Protein AF-A0A438JS58-F1 (afdb_monomer)

Sequence (142 aa):
MAAAAVVMMIATSLLLIGIGSVNVGEAWEEANVIHVGGKVLCQDCTKGWNEWVNGSNPIKGSRLIVDKYVNGKEVKATGCWVRLVSSSDPTCNIPTDFAGGRSGVKLQRPTWIYRDQTKYTVDPFYYTTPLCDEPDEEESNY

Organism: Vitis vinifera (NCBI:txid29760)

Mean predicted aligned error: 14.05 Å

Foldseek 3Di:
DDDDDPDDDDDDDDDDDDDDDPPPPPPDQEAQKEWEDEFEWEQEPVDDPVCRVPPTHTQPPPTDMDTQDDPNDGDDLQQDWDEDDFGPDPQFTAWDCVQHRHVTDGQHAFPDDDNNYTYRYGYYTYTYGPVPDDPPPPPPDD

Radius of gyration: 26.55 Å; Cα contacts (8 Å, |Δi|>4): 215; chains: 1; bounding box: 91×40×70 Å

Solvent-accessible surface area (backbone atoms only — not comparable to full-atom values): 9056 Å² total; per-residue (Å²): 134,87,83,92,90,79,89,90,75,90,87,79,85,85,81,85,88,77,96,66,87,76,79,79,68,76,84,67,71,72,39,55,33,36,38,51,45,53,50,39,28,34,44,60,67,92,51,56,70,72,44,61,77,73,54,58,45,72,52,77,84,64,74,52,74,43,65,27,56,56,96,88,39,78,56,71,59,65,70,39,72,50,56,65,87,80,54,89,42,92,68,33,53,46,74,32,58,51,78,27,14,54,84,32,38,66,39,75,69,70,74,43,78,56,70,49,34,36,29,32,71,52,72,56,26,39,23,22,23,74,86,62,57,77,75,82,75,78,81,78,87,125

Nearest PDB structures (foldseek):
  5xw6-assembly1_B  TM=3.117E-01  e=2.446E+00  Gallus gallus

Structure (mmCIF, N/CA/C/O backbone):
data_AF-A0A438JS58-F1
#
_entry.id   AF-A0A438JS58-F1
#
loop_
_atom_site.group_PDB
_atom_site.id
_atom_site.type_symbol
_atom_site.label_atom_id
_atom_site.label_alt_id
_atom_site.label_comp_id
_atom_site.label_asym_id
_atom_site.label_entity_id
_atom_site.label_seq_id
_atom_site.pdbx_PDB_ins_code
_atom_site.Cartn_x
_atom_site.Cartn_y
_atom_site.Cartn_z
_atom_site.occupancy
_atom_site.B_iso_or_equiv
_atom_site.auth_seq_id
_atom_site.auth_comp_id
_atom_site.auth_asym_id
_atom_site.auth_atom_id
_atom_site.pdbx_PDB_model_num
ATOM 1 N N . MET A 1 1 ? -49.649 9.893 50.924 1.00 34.22 1 MET A N 1
ATOM 2 C CA . MET A 1 1 ? -48.817 8.999 50.086 1.00 34.22 1 MET A CA 1
ATOM 3 C C . MET A 1 1 ? -49.292 9.203 48.652 1.00 34.22 1 MET A C 1
ATOM 5 O O . MET A 1 1 ? -50.460 8.951 48.414 1.00 34.22 1 MET A O 1
ATOM 9 N N . ALA A 1 2 ? -48.589 10.042 47.879 1.00 27.34 2 ALA A N 1
ATOM 10 C CA . ALA A 1 2 ? -47.641 9.666 46.802 1.00 27.34 2 ALA A CA 1
ATOM 11 C C . ALA A 1 2 ? -48.392 9.454 45.462 1.00 27.34 2 ALA A C 1
ATOM 13 O O . ALA A 1 2 ? -49.493 8.930 45.493 1.00 27.34 2 ALA A O 1
ATOM 14 N N . ALA A 1 3 ? -47.945 9.855 44.268 1.00 31.70 3 ALA A N 1
ATOM 15 C CA . ALA A 1 3 ? -46.639 10.241 43.713 1.00 31.70 3 ALA A CA 1
ATOM 16 C C . ALA A 1 3 ? -46.911 11.123 42.456 1.00 31.70 3 ALA A C 1
ATOM 18 O O . ALA A 1 3 ? -47.900 10.891 41.770 1.00 31.70 3 ALA A O 1
ATOM 19 N N . ALA A 1 4 ? -46.250 12.259 42.199 1.00 35.31 4 ALA A N 1
ATOM 20 C CA . ALA A 1 4 ? -44.862 12.459 41.751 1.00 35.31 4 ALA A CA 1
ATOM 21 C C . ALA A 1 4 ? -44.559 11.880 40.348 1.00 35.31 4 ALA A C 1
ATOM 23 O O . ALA A 1 4 ? -44.146 10.732 40.257 1.00 35.31 4 ALA A O 1
ATOM 24 N N . ALA A 1 5 ? -44.737 12.686 39.283 1.00 35.28 5 ALA A N 1
ATOM 25 C CA . ALA A 1 5 ? -44.045 12.537 37.982 1.00 35.28 5 ALA A CA 1
ATOM 26 C C . ALA A 1 5 ? -44.249 13.731 37.008 1.00 35.28 5 ALA A C 1
ATOM 28 O O . ALA A 1 5 ? -44.117 13.577 35.797 1.00 35.28 5 ALA A O 1
ATOM 29 N N . VAL A 1 6 ? -44.579 14.929 37.495 1.00 39.91 6 VAL A N 1
ATOM 30 C CA . VAL A 1 6 ? -44.529 16.158 36.684 1.00 39.91 6 VAL A CA 1
ATOM 31 C C . VAL A 1 6 ? -43.529 17.065 37.387 1.00 39.91 6 VAL A C 1
ATOM 33 O O . VAL A 1 6 ? -43.563 17.123 38.612 1.00 39.91 6 VAL A O 1
ATOM 36 N N . VAL A 1 7 ? -42.669 17.753 36.632 1.00 38.91 7 VAL A N 1
ATOM 37 C CA . VAL A 1 7 ? -41.542 18.605 37.076 1.00 38.91 7 VAL A CA 1
ATOM 38 C C . VAL A 1 7 ? -40.187 17.882 37.085 1.00 38.91 7 VAL A C 1
ATOM 40 O O . VAL A 1 7 ? -39.673 17.514 38.131 1.00 38.91 7 VAL A O 1
ATOM 43 N N . MET A 1 8 ? -39.567 17.749 35.908 1.00 45.97 8 MET A N 1
ATOM 44 C CA . MET A 1 8 ? -38.102 17.851 35.753 1.00 45.97 8 MET A CA 1
ATOM 45 C C . MET A 1 8 ? -37.750 18.346 34.343 1.00 45.97 8 MET A C 1
ATOM 47 O O . MET A 1 8 ? -37.026 17.703 33.592 1.00 45.97 8 MET A O 1
ATOM 51 N N . MET A 1 9 ? -38.270 19.508 33.959 1.00 47.72 9 MET A N 1
ATOM 52 C CA . MET A 1 9 ? -37.626 20.311 32.924 1.00 47.72 9 MET A CA 1
ATOM 53 C C . MET A 1 9 ? -37.644 21.762 33.390 1.00 47.72 9 MET A C 1
ATOM 55 O O . MET A 1 9 ? -38.705 22.307 33.670 1.00 47.72 9 MET A O 1
ATOM 59 N N . ILE A 1 10 ? -36.454 22.363 33.418 1.00 47.72 10 ILE A N 1
ATOM 60 C CA . ILE A 1 10 ? -36.188 23.793 33.613 1.00 47.72 10 ILE A CA 1
ATOM 61 C C . ILE A 1 10 ? -36.266 24.269 35.074 1.00 47.72 10 ILE A C 1
ATOM 63 O O . ILE A 1 10 ? -37.251 24.860 35.494 1.00 47.72 10 ILE A O 1
ATOM 67 N N . ALA A 1 11 ? -35.183 24.056 35.828 1.00 49.31 11 ALA A N 1
ATOM 68 C CA . ALA A 1 11 ? -34.528 25.094 36.638 1.00 49.31 11 ALA A CA 1
ATOM 69 C C . ALA A 1 11 ? -33.495 24.459 37.577 1.00 49.31 11 ALA A C 1
ATOM 71 O O . ALA A 1 11 ? -33.842 24.076 38.683 1.00 49.31 11 ALA A O 1
ATOM 72 N N . THR A 1 12 ? -32.236 24.393 37.149 1.00 46.03 12 THR A N 1
ATOM 73 C CA . THR A 1 12 ? -31.070 24.625 38.024 1.00 46.03 12 THR A CA 1
ATOM 74 C C . THR A 1 12 ? -29.822 24.735 37.157 1.00 46.03 12 THR A C 1
ATOM 76 O O . THR A 1 12 ? -28.935 23.886 37.131 1.00 46.03 12 THR A O 1
ATOM 79 N N . SER A 1 13 ? -29.750 25.845 36.429 1.00 51.84 13 SER A N 1
ATOM 80 C CA . SER A 1 13 ? -28.459 26.440 36.111 1.00 51.84 13 SER A CA 1
ATOM 81 C C . SER A 1 13 ? -27.787 26.844 37.430 1.00 51.84 13 SER A C 1
ATOM 83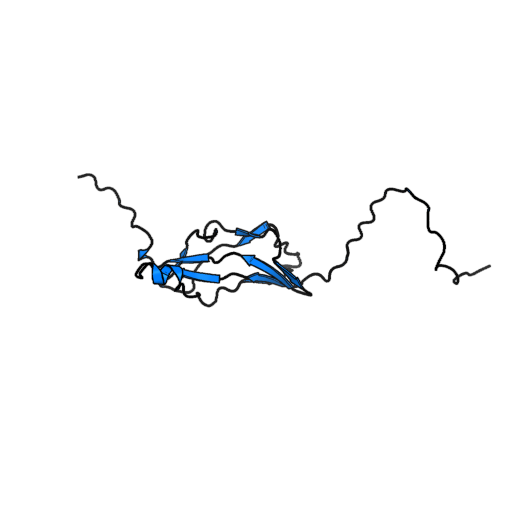 O O . SER A 1 13 ? -28.431 27.484 38.257 1.00 51.84 13 SER A O 1
ATOM 85 N N . LEU A 1 14 ? -26.497 26.516 37.567 1.00 45.50 14 LEU A N 1
ATOM 86 C CA . LEU A 1 14 ? -25.539 26.988 38.583 1.00 45.50 14 LEU A CA 1
ATOM 87 C C . LEU A 1 14 ? -25.562 26.302 39.963 1.00 45.50 14 LEU A C 1
ATOM 89 O O . LEU A 1 14 ? -25.977 26.883 40.959 1.00 45.50 14 LEU A O 1
ATOM 93 N N . LEU A 1 15 ? -24.913 25.136 40.042 1.00 39.72 15 LEU A N 1
ATOM 94 C CA . LEU A 1 15 ? -23.943 24.861 41.110 1.00 39.72 15 LEU A CA 1
ATOM 95 C C . LEU A 1 15 ? -22.667 24.299 40.471 1.00 39.72 15 LEU A C 1
ATOM 97 O O . LEU A 1 15 ? -22.622 23.178 39.972 1.00 39.72 15 LEU A O 1
ATOM 101 N N . LEU A 1 16 ? -21.651 25.155 40.428 1.00 42.81 16 LEU A N 1
ATOM 102 C CA . LEU A 1 16 ? -20.288 24.842 40.028 1.00 42.81 16 LEU A CA 1
ATOM 103 C C . LEU A 1 16 ? -19.619 23.930 41.075 1.00 42.81 16 LEU A C 1
ATOM 105 O O . LEU A 1 16 ? -19.762 24.154 42.272 1.00 42.81 16 LEU A O 1
ATOM 109 N N . ILE A 1 17 ? -18.792 23.009 40.566 1.00 50.50 17 ILE A N 1
ATOM 110 C CA . ILE A 1 17 ? -17.680 22.308 41.238 1.00 50.50 17 ILE A CA 1
ATOM 111 C C . ILE A 1 17 ? -18.062 21.049 42.036 1.00 50.50 17 ILE A C 1
ATOM 113 O O . ILE A 1 17 ? -18.126 21.022 43.260 1.00 50.50 17 ILE A O 1
ATOM 117 N N . GLY A 1 18 ? -18.166 19.946 41.295 1.00 47.16 18 GLY A N 1
ATOM 118 C CA . GLY A 1 18 ? -17.784 18.611 41.745 1.00 47.16 18 GLY A CA 1
ATOM 119 C C . GLY A 1 18 ? -17.042 17.937 40.594 1.00 47.16 18 GLY A C 1
ATOM 120 O O . GLY A 1 18 ? -17.669 17.484 39.642 1.00 47.16 18 GLY A O 1
ATOM 121 N N . ILE A 1 19 ? -15.707 17.957 40.628 1.00 54.84 19 ILE A N 1
ATOM 122 C CA . ILE A 1 19 ? -14.847 17.337 39.611 1.00 54.84 19 ILE A CA 1
ATOM 123 C C . ILE A 1 19 ? -15.012 15.819 39.720 1.00 54.84 19 ILE A C 1
ATOM 125 O O . ILE A 1 19 ? -14.386 15.163 40.546 1.00 54.84 19 ILE A O 1
ATOM 129 N N . GLY A 1 20 ? -15.876 15.273 38.877 1.00 51.50 20 GLY A N 1
ATOM 130 C CA . GLY A 1 20 ? -15.882 13.878 38.474 1.00 51.50 20 GLY A CA 1
ATOM 131 C C . GLY A 1 20 ? -16.080 13.879 36.970 1.00 51.50 20 GLY A C 1
ATOM 132 O O . GLY A 1 20 ? -17.143 14.267 36.495 1.00 51.50 20 GLY A O 1
ATOM 133 N N . SER A 1 21 ? -15.027 13.551 36.226 1.00 55.28 21 SER A N 1
ATOM 134 C CA . SER A 1 21 ? -14.997 13.585 34.767 1.00 55.28 21 SER A CA 1
ATOM 135 C C . SER A 1 21 ? -16.100 12.697 34.192 1.00 55.28 21 SER A C 1
ATOM 137 O O . SER A 1 21 ? -15.940 11.482 34.086 1.00 55.28 21 SER A O 1
ATOM 139 N N . VAL A 1 22 ? -17.232 13.290 33.815 1.00 49.34 22 VAL A 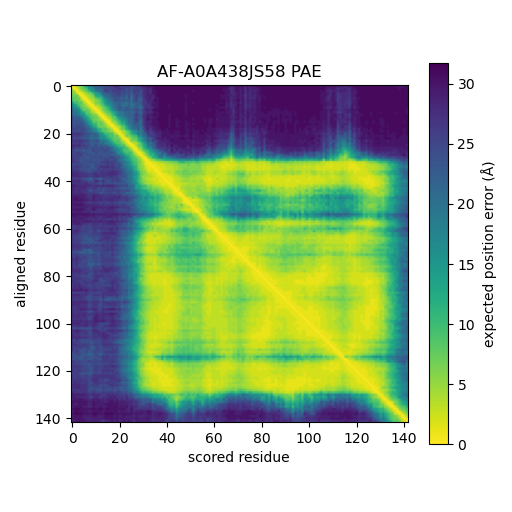N 1
ATOM 140 C CA . VAL A 1 22 ? -18.179 12.625 32.927 1.00 49.34 22 VAL A CA 1
ATOM 141 C C . VAL A 1 22 ? -17.501 12.540 31.567 1.00 49.34 22 VAL A C 1
ATOM 143 O O . VAL A 1 22 ? -17.367 13.530 30.851 1.00 49.34 22 VAL A O 1
ATOM 146 N N . ASN A 1 23 ? -17.004 11.350 31.232 1.00 51.09 23 ASN A N 1
ATOM 147 C CA . ASN A 1 23 ? -16.647 11.036 29.860 1.00 51.09 23 ASN A CA 1
ATOM 148 C C . ASN A 1 23 ? -17.951 11.059 29.066 1.00 51.09 23 ASN A C 1
ATOM 150 O O . ASN A 1 23 ? -18.680 10.068 29.029 1.00 51.09 23 ASN A O 1
ATOM 154 N N . VAL A 1 24 ? -18.258 12.192 28.440 1.00 44.31 24 VAL A N 1
ATOM 155 C CA . VAL A 1 24 ? -19.133 12.188 27.274 1.00 44.31 24 VAL A CA 1
ATOM 156 C C . VAL A 1 24 ? -18.303 11.548 26.167 1.00 44.31 24 VAL A C 1
ATOM 158 O O . VAL A 1 24 ? -17.627 12.218 25.393 1.00 44.31 24 VAL A O 1
ATOM 161 N N . GLY A 1 25 ? -18.271 10.216 26.163 1.00 43.62 25 GLY A N 1
ATOM 162 C CA . GLY A 1 25 ? -18.004 9.488 24.941 1.00 43.62 25 GLY A CA 1
ATOM 163 C C . GLY A 1 25 ? -19.206 9.756 24.060 1.00 43.62 25 GLY A C 1
ATOM 164 O O . GLY A 1 25 ? -20.262 9.162 24.264 1.00 43.62 25 GLY A O 1
ATOM 165 N N . GLU A 1 26 ? -19.084 10.711 23.142 1.00 44.59 26 GLU A N 1
ATOM 166 C CA . GLU A 1 26 ? -20.000 10.762 22.013 1.00 44.59 26 GLU A CA 1
ATOM 167 C C . GLU A 1 26 ? -20.000 9.345 21.418 1.00 44.59 26 GLU A C 1
ATOM 169 O O . GLU A 1 26 ? -18.938 8.759 21.216 1.00 44.59 26 GLU A O 1
ATOM 174 N N . ALA A 1 27 ? -21.171 8.731 21.275 1.00 39.91 27 ALA A N 1
ATOM 175 C CA . ALA A 1 27 ? -21.314 7.442 20.615 1.00 39.91 27 ALA A CA 1
ATOM 176 C C . ALA A 1 27 ? -21.414 7.735 19.119 1.00 39.91 27 ALA A C 1
ATOM 178 O O . ALA A 1 27 ? -22.494 7.938 18.571 1.00 39.91 27 ALA A O 1
ATOM 179 N N . TRP A 1 28 ? -20.261 7.868 18.476 1.00 46.00 28 TRP A N 1
ATOM 180 C CA . TRP A 1 28 ? -20.151 7.851 17.025 1.00 46.00 28 TRP A CA 1
ATOM 181 C C . TRP A 1 28 ? -20.523 6.422 16.633 1.00 46.00 28 TRP A C 1
ATOM 183 O O . TRP A 1 28 ? -19.981 5.482 17.213 1.00 46.00 28 TRP A O 1
ATOM 193 N N . GLU A 1 29 ? -21.491 6.247 15.723 1.00 51.75 29 GLU A N 1
ATOM 194 C CA . GLU A 1 29 ? -21.773 4.924 15.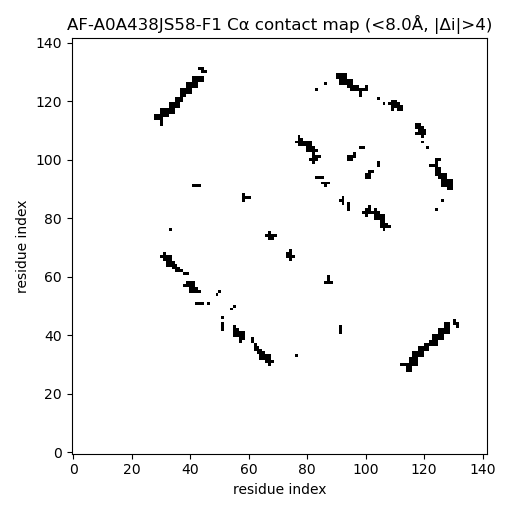159 1.00 51.75 29 GLU A CA 1
ATOM 195 C C . GLU A 1 29 ? -20.446 4.328 14.695 1.00 51.75 29 GLU A C 1
ATOM 197 O O . GLU A 1 29 ? -19.730 4.898 13.869 1.00 51.75 29 GLU A O 1
ATOM 202 N N . GLU A 1 30 ? -20.069 3.229 15.332 1.00 55.97 30 GLU A N 1
ATOM 203 C CA . GLU A 1 30 ? -18.753 2.662 15.164 1.00 55.97 30 GLU A CA 1
ATOM 204 C C . GLU A 1 30 ? -18.648 2.026 13.777 1.00 55.97 30 GLU A C 1
ATOM 206 O O . GLU A 1 30 ? -19.397 1.118 13.426 1.00 55.97 30 GLU A O 1
ATOM 211 N N . ALA A 1 31 ? -17.708 2.521 12.972 1.00 62.34 31 ALA A N 1
ATOM 212 C CA . ALA A 1 31 ? -17.509 2.054 11.611 1.00 62.34 31 ALA A CA 1
ATOM 213 C C . ALA A 1 31 ? -17.219 0.542 11.540 1.00 62.34 31 ALA A C 1
ATOM 215 O O . ALA A 1 31 ? -16.159 0.127 11.985 1.00 62.34 31 ALA A O 1
ATOM 216 N N . ASN A 1 32 ? -18.090 -0.283 10.952 1.00 80.44 32 ASN A N 1
ATOM 217 C CA . ASN A 1 32 ? -17.924 -1.743 10.885 1.00 80.44 32 ASN A CA 1
ATOM 218 C C . ASN A 1 32 ? -16.789 -2.232 9.965 1.00 80.44 32 ASN A C 1
ATOM 220 O O . ASN A 1 32 ? -16.334 -3.370 10.112 1.00 80.44 32 ASN A O 1
ATOM 224 N N . VAL A 1 33 ? -16.322 -1.407 9.023 1.00 88.69 33 VAL A N 1
ATOM 225 C CA . VAL A 1 33 ? -15.308 -1.797 8.032 1.00 88.69 33 VAL A CA 1
ATOM 226 C C . VAL A 1 33 ? -14.156 -0.797 7.988 1.00 88.69 33 VAL A C 1
ATOM 228 O O . VAL A 1 33 ? -14.347 0.424 7.997 1.00 88.69 33 VAL A O 1
ATOM 231 N N . ILE A 1 34 ? -12.935 -1.324 7.892 1.00 91.25 34 ILE A N 1
ATOM 232 C CA . ILE A 1 34 ? -11.704 -0.549 7.762 1.00 91.25 34 ILE A CA 1
ATOM 233 C C . ILE A 1 34 ? -11.179 -0.688 6.334 1.00 91.25 34 ILE A C 1
ATOM 235 O O . ILE A 1 34 ? -10.794 -1.766 5.877 1.00 91.25 34 ILE A O 1
ATOM 239 N N . HIS A 1 35 ? -11.123 0.432 5.625 1.00 93.06 35 HIS A N 1
ATOM 240 C CA . HIS A 1 35 ? -10.557 0.524 4.287 1.00 93.06 35 HIS A CA 1
ATOM 241 C C . HIS A 1 35 ? -9.152 1.111 4.352 1.00 93.06 35 HIS A C 1
ATOM 243 O O . HIS A 1 35 ? -8.957 2.218 4.854 1.00 93.06 35 HIS A O 1
ATOM 249 N N . VAL A 1 36 ? -8.178 0.421 3.767 1.00 91.94 36 VAL A N 1
ATOM 250 C CA . VAL A 1 36 ? -6.846 0.988 3.537 1.00 91.94 36 VAL A CA 1
ATOM 251 C C . VAL A 1 36 ? -6.719 1.273 2.046 1.00 91.94 36 VAL A C 1
ATOM 253 O O . VAL A 1 36 ? -6.580 0.373 1.220 1.00 91.94 36 VAL A O 1
ATOM 256 N N . GLY A 1 37 ? -6.851 2.547 1.695 1.00 88.81 37 GLY A N 1
ATOM 257 C CA . GLY A 1 37 ? -6.727 3.042 0.334 1.00 88.81 37 GLY A CA 1
ATOM 258 C C . GLY A 1 37 ? -5.284 3.395 -0.003 1.00 88.81 37 GLY A C 1
ATOM 259 O O . GLY A 1 37 ? -4.601 4.053 0.771 1.00 88.81 37 GLY A O 1
ATOM 260 N N . GLY A 1 38 ? -4.852 3.009 -1.193 1.00 88.25 38 GLY A N 1
ATOM 261 C CA . GLY A 1 38 ? -3.542 3.323 -1.748 1.00 88.25 38 GLY A CA 1
ATOM 262 C C . GLY A 1 38 ? -3.472 2.792 -3.173 1.00 88.25 38 GLY A C 1
ATOM 263 O O . GLY A 1 38 ? -4.347 2.031 -3.599 1.00 88.25 38 GLY A O 1
ATOM 264 N N . LYS A 1 39 ? -2.461 3.213 -3.928 1.00 91.00 39 LYS A N 1
ATOM 265 C CA . LYS A 1 39 ? -2.149 2.604 -5.224 1.00 91.00 39 LYS A CA 1
ATOM 266 C C . LYS A 1 39 ? -0.938 1.703 -5.053 1.00 91.00 39 LYS A C 1
ATOM 268 O O . LYS A 1 39 ? -0.012 2.054 -4.332 1.00 91.00 39 LYS A O 1
ATOM 273 N N . VAL A 1 40 ? -0.948 0.574 -5.744 1.00 92.69 40 VAL A N 1
ATOM 274 C CA . VAL A 1 40 ? 0.258 -0.220 -5.959 1.00 92.69 40 VAL A CA 1
ATOM 275 C C . VAL A 1 40 ? 0.563 -0.136 -7.440 1.00 92.69 40 VAL A C 1
ATOM 277 O O . VAL A 1 40 ? -0.305 -0.405 -8.274 1.00 92.69 40 VAL A O 1
ATOM 280 N N . LEU A 1 41 ? 1.756 0.337 -7.754 1.00 91.44 41 LEU A N 1
ATOM 281 C CA . LEU A 1 41 ? 2.164 0.684 -9.104 1.00 91.44 41 LEU A CA 1
ATOM 282 C C . LEU A 1 41 ? 3.372 -0.160 -9.500 1.00 91.44 41 LEU A C 1
ATOM 284 O O . LEU A 1 41 ? 4.201 -0.509 -8.660 1.00 91.44 41 LEU A O 1
ATOM 288 N N . CYS A 1 42 ? 3.465 -0.476 -10.783 1.00 89.19 42 CYS A N 1
ATOM 289 C CA . CYS A 1 42 ? 4.658 -1.064 -11.362 1.00 89.19 42 CYS A CA 1
ATOM 290 C C . CYS A 1 42 ? 5.568 0.030 -11.929 1.00 89.19 42 CYS A C 1
ATOM 292 O O . CYS A 1 42 ? 5.103 0.870 -12.706 1.00 89.19 42 CYS A O 1
ATOM 294 N N . GLN A 1 43 ? 6.846 -0.005 -11.556 1.00 85.81 43 GLN A N 1
ATOM 295 C CA . GLN A 1 43 ? 7.922 0.759 -12.179 1.00 85.81 43 GLN A CA 1
ATOM 296 C C . GLN A 1 43 ? 8.709 -0.155 -13.119 1.00 85.81 43 GLN A C 1
ATOM 298 O O . GLN A 1 43 ? 9.373 -1.097 -12.687 1.00 85.81 43 GLN A O 1
ATOM 303 N N . ASP A 1 44 ? 8.619 0.132 -14.412 1.00 83.50 44 ASP A N 1
ATOM 304 C CA . ASP A 1 44 ? 9.376 -0.557 -15.453 1.00 83.50 44 ASP A CA 1
ATOM 305 C C . ASP A 1 44 ? 10.649 0.243 -15.756 1.00 83.50 44 ASP A C 1
ATOM 307 O O . ASP A 1 44 ? 10.581 1.322 -16.348 1.00 83.50 44 ASP A O 1
ATOM 311 N N . CYS A 1 45 ? 11.813 -0.267 -15.343 1.00 76.81 45 CYS A N 1
ATOM 312 C CA . CYS A 1 45 ? 13.094 0.422 -15.557 1.00 76.81 45 CYS A CA 1
ATOM 313 C C . CYS A 1 45 ? 13.678 0.218 -16.957 1.00 76.81 45 CYS A C 1
ATOM 315 O O . CYS A 1 45 ? 14.740 0.756 -17.255 1.00 76.81 45 CYS A O 1
ATOM 317 N N . THR A 1 46 ? 12.999 -0.516 -17.843 1.00 76.94 46 THR A N 1
ATOM 318 C CA . THR A 1 46 ? 13.376 -0.552 -19.267 1.00 76.94 46 THR A CA 1
ATOM 319 C C . THR A 1 46 ? 12.967 0.721 -20.007 1.00 76.94 46 THR A C 1
ATOM 321 O O . THR A 1 46 ? 13.368 0.945 -21.151 1.00 76.94 46 THR A O 1
ATOM 324 N N . LYS A 1 47 ? 12.139 1.546 -19.364 1.00 75.25 47 LYS A N 1
ATOM 325 C CA . LYS A 1 47 ? 11.525 2.743 -19.923 1.00 75.25 47 LYS A CA 1
ATOM 326 C C . LYS A 1 47 ? 12.308 4.003 -19.577 1.00 75.25 47 LYS A C 1
ATOM 328 O O . LYS A 1 47 ? 13.066 4.053 -18.610 1.00 75.25 47 LYS A O 1
ATOM 333 N N . GLY A 1 48 ? 12.129 5.042 -20.389 1.00 73.44 48 GLY A N 1
ATOM 334 C CA . GLY A 1 48 ? 12.795 6.325 -20.168 1.00 73.44 48 GLY A CA 1
ATOM 335 C C . GLY A 1 48 ? 12.206 7.084 -18.973 1.00 73.44 48 GLY A C 1
ATOM 336 O O . GLY A 1 48 ? 11.068 6.853 -18.570 1.00 73.44 48 GLY A O 1
ATOM 337 N N . TRP A 1 49 ? 12.940 8.073 -18.449 1.00 73.19 49 TRP A N 1
ATOM 338 C CA . TRP A 1 49 ? 12.507 8.889 -17.299 1.00 73.19 49 TRP A CA 1
ATOM 339 C C . TRP A 1 49 ? 11.091 9.480 -17.451 1.00 73.19 49 TRP A C 1
ATOM 341 O O . TRP A 1 49 ? 10.319 9.504 -16.497 1.00 73.19 49 TRP A O 1
ATOM 351 N N . ASN A 1 50 ? 10.697 9.896 -18.660 1.00 75.75 50 ASN A N 1
ATOM 352 C CA . ASN A 1 50 ? 9.358 10.445 -18.910 1.00 75.75 50 ASN A CA 1
ATOM 353 C C . ASN A 1 50 ? 8.225 9.444 -18.617 1.00 75.75 50 ASN A C 1
ATOM 355 O O . ASN A 1 50 ? 7.155 9.844 -18.153 1.00 75.75 50 ASN A O 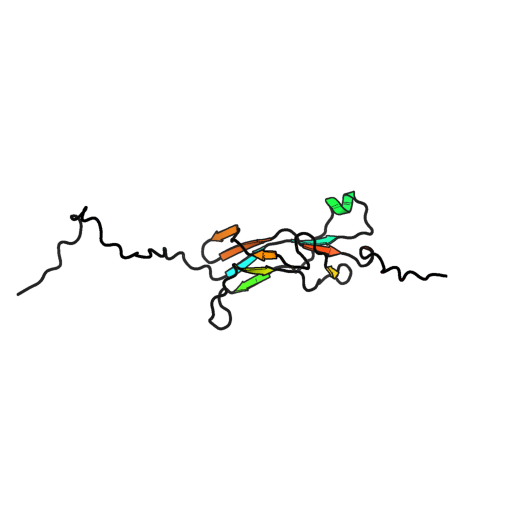1
ATOM 359 N N . GLU A 1 51 ? 8.459 8.159 -18.880 1.00 73.75 51 GLU A N 1
ATOM 360 C CA . GLU A 1 51 ? 7.525 7.065 -18.599 1.00 73.75 51 GLU A CA 1
ATOM 361 C C . GLU A 1 51 ? 7.586 6.656 -17.122 1.00 73.75 51 GLU A C 1
ATOM 363 O O . GLU A 1 51 ? 6.569 6.275 -16.557 1.00 73.75 51 GLU A O 1
ATOM 368 N N . TRP A 1 52 ? 8.727 6.833 -16.455 1.00 66.25 52 TRP A N 1
ATOM 369 C CA . TRP A 1 52 ? 8.847 6.631 -15.008 1.00 66.25 52 TRP A CA 1
ATOM 370 C C . TRP A 1 52 ? 7.995 7.633 -14.208 1.00 66.25 52 TRP A C 1
ATOM 372 O O . TRP A 1 52 ? 7.262 7.251 -13.295 1.00 66.25 52 TRP A O 1
ATOM 382 N N . VAL A 1 53 ? 8.030 8.918 -14.589 1.00 65.25 53 VAL A N 1
ATOM 383 C CA . VAL A 1 53 ? 7.297 9.991 -13.886 1.00 65.25 53 VAL A CA 1
ATOM 384 C C . VAL A 1 53 ? 5.791 9.952 -14.169 1.00 65.25 53 VAL A C 1
ATOM 386 O O . VAL A 1 53 ? 4.993 10.274 -13.290 1.00 65.25 53 VAL A O 1
ATOM 389 N N . ASN A 1 54 ? 5.387 9.571 -15.386 1.00 68.06 54 ASN A N 1
ATOM 390 C CA . ASN A 1 54 ? 3.994 9.700 -15.842 1.00 68.06 54 ASN A CA 1
ATOM 391 C C . ASN A 1 54 ? 3.292 8.368 -16.157 1.00 68.06 54 ASN A C 1
ATOM 393 O O . ASN A 1 54 ? 2.079 8.359 -16.363 1.00 68.06 54 ASN A O 1
ATOM 397 N N . GLY A 1 55 ? 4.027 7.260 -16.244 1.00 59.94 55 GLY A N 1
ATOM 398 C CA . GLY A 1 55 ? 3.584 6.009 -16.870 1.00 59.94 55 GLY A CA 1
ATOM 399 C C . GLY A 1 55 ? 3.488 4.808 -15.932 1.00 59.94 55 GLY A C 1
ATOM 400 O O . GLY A 1 55 ? 3.379 3.680 -16.410 1.00 59.94 55 GLY A O 1
ATOM 401 N N . SER A 1 56 ? 3.510 5.008 -14.612 1.00 66.25 56 SER A N 1
ATOM 402 C CA . SER A 1 56 ? 3.404 3.894 -13.667 1.00 66.25 56 SER A CA 1
ATOM 403 C C . SER A 1 56 ? 2.028 3.222 -13.776 1.00 66.25 56 SER A C 1
ATOM 405 O O . SER A 1 56 ? 0.986 3.839 -13.526 1.00 66.25 56 SER A O 1
ATOM 407 N N . ASN A 1 57 ? 2.015 1.936 -14.127 1.00 76.19 57 ASN A N 1
ATOM 408 C CA . ASN A 1 57 ? 0.779 1.186 -14.332 1.00 76.19 57 ASN A CA 1
ATOM 409 C C . ASN A 1 57 ? 0.251 0.624 -13.003 1.00 76.19 57 ASN A C 1
ATOM 411 O O . ASN A 1 57 ? 1.018 0.010 -12.257 1.00 76.19 57 ASN A O 1
ATOM 415 N N . PRO A 1 58 ? -1.049 0.780 -12.690 1.00 86.31 58 PRO A N 1
ATOM 416 C CA . PRO A 1 58 ? -1.641 0.150 -11.518 1.00 86.31 58 PRO A CA 1
ATOM 417 C C . PRO A 1 58 ? -1.604 -1.374 -11.607 1.00 86.31 58 PRO A C 1
ATOM 419 O O . PRO A 1 58 ? -2.142 -1.963 -12.548 1.00 86.31 58 PRO A O 1
ATOM 422 N N . ILE A 1 59 ? -1.044 -2.013 -10.582 1.00 87.25 59 ILE A N 1
ATOM 423 C CA . ILE A 1 59 ? -1.153 -3.458 -10.407 1.00 87.25 59 ILE A CA 1
ATOM 424 C C . ILE A 1 59 ? -2.588 -3.763 -9.965 1.00 87.25 59 ILE A C 1
ATOM 426 O O . ILE A 1 59 ? -3.126 -3.182 -9.016 1.00 87.25 59 ILE A O 1
ATOM 430 N N . LYS A 1 60 ? -3.260 -4.644 -10.709 1.00 84.88 60 LYS A N 1
ATOM 431 C CA . LYS A 1 60 ? -4.642 -5.042 -10.415 1.00 84.88 60 LYS A CA 1
ATOM 432 C C . LYS A 1 60 ? -4.676 -5.913 -9.158 1.00 84.88 60 LYS A C 1
ATOM 434 O O . LYS A 1 60 ? -3.752 -6.663 -8.889 1.00 84.88 60 LYS A O 1
ATOM 439 N N . GLY A 1 61 ? -5.775 -5.848 -8.408 1.00 78.94 61 GLY A N 1
ATOM 440 C CA . GLY A 1 61 ? -5.983 -6.701 -7.229 1.00 78.94 61 GLY A CA 1
ATOM 441 C C . GLY A 1 61 ? -5.409 -6.157 -5.916 1.00 78.94 61 GLY A C 1
ATOM 442 O O . GLY A 1 61 ? -5.617 -6.763 -4.872 1.00 78.94 61 GLY A O 1
ATOM 443 N N . SER A 1 62 ? -4.770 -4.986 -5.919 1.00 77.81 62 SER A N 1
ATOM 444 C CA . SER A 1 62 ? -4.163 -4.383 -4.723 1.00 77.81 62 SER A CA 1
ATOM 445 C C . SER A 1 62 ? -5.156 -3.590 -3.860 1.00 77.81 62 SER A C 1
ATOM 447 O O . SER A 1 62 ? -4.964 -2.404 -3.601 1.00 77.81 62 SER A O 1
ATOM 449 N N . ARG A 1 63 ? -6.253 -4.224 -3.428 1.00 82.06 63 ARG A N 1
ATOM 450 C CA . ARG A 1 63 ? -7.258 -3.614 -2.537 1.00 82.06 63 ARG A CA 1
ATOM 451 C C . ARG A 1 63 ? -7.238 -4.286 -1.167 1.00 82.06 63 ARG A C 1
ATOM 453 O O . ARG A 1 63 ? -7.451 -5.490 -1.088 1.00 82.06 63 ARG A O 1
ATOM 460 N N . LEU A 1 64 ? -7.065 -3.497 -0.105 1.00 87.25 64 LEU A N 1
ATOM 461 C CA . LEU A 1 64 ? -7.055 -3.974 1.279 1.00 87.25 64 LEU A CA 1
ATOM 462 C C . LEU A 1 64 ? -8.296 -3.477 2.037 1.00 87.25 64 LEU A C 1
ATOM 464 O O . LEU A 1 64 ? -8.500 -2.274 2.214 1.00 87.25 64 LEU A O 1
ATOM 468 N N . ILE A 1 65 ? -9.128 -4.423 2.470 1.00 89.19 65 ILE A N 1
ATOM 469 C CA . ILE A 1 65 ? -10.320 -4.196 3.293 1.00 89.19 65 ILE A CA 1
ATOM 470 C C . ILE A 1 65 ? -10.219 -5.153 4.476 1.00 89.19 65 ILE A C 1
ATOM 472 O O . ILE A 1 65 ? -9.929 -6.333 4.278 1.00 89.19 65 ILE A O 1
ATOM 476 N N . VAL A 1 66 ? -10.409 -4.636 5.684 1.00 89.75 66 VAL A N 1
ATOM 477 C CA . VAL A 1 66 ? -10.313 -5.399 6.930 1.00 89.75 66 VAL A CA 1
ATOM 478 C C . VAL A 1 66 ? -11.591 -5.182 7.726 1.00 89.75 66 VAL A C 1
ATOM 480 O O . VAL A 1 66 ? -12.023 -4.042 7.913 1.00 89.75 66 VAL A O 1
ATOM 483 N N . ASP A 1 67 ? -12.186 -6.270 8.204 1.00 90.81 67 ASP A N 1
ATOM 484 C CA . ASP A 1 67 ? -13.330 -6.194 9.107 1.00 90.81 67 ASP A CA 1
ATOM 485 C C . ASP A 1 67 ? -12.906 -5.571 10.438 1.00 90.81 67 ASP A C 1
ATOM 487 O O . ASP A 1 67 ? -11.822 -5.852 10.961 1.00 90.81 67 ASP A O 1
ATOM 491 N N . LYS A 1 68 ? -13.773 -4.743 11.029 1.00 87.31 68 LYS A N 1
ATOM 492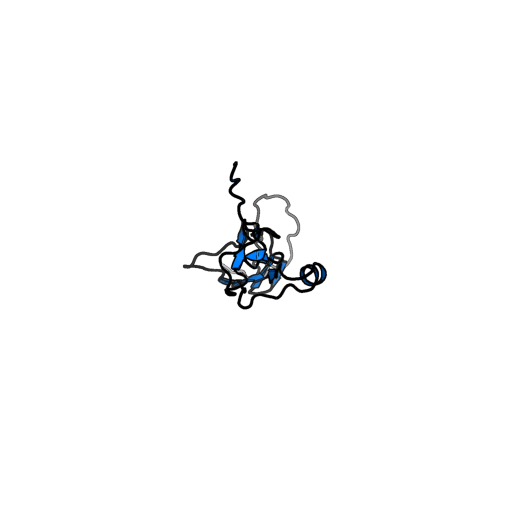 C CA . LYS A 1 68 ? -13.482 -4.134 12.331 1.00 87.31 68 LYS A CA 1
ATOM 493 C C . LYS A 1 68 ? -13.349 -5.171 13.447 1.00 87.31 68 LYS A C 1
ATOM 495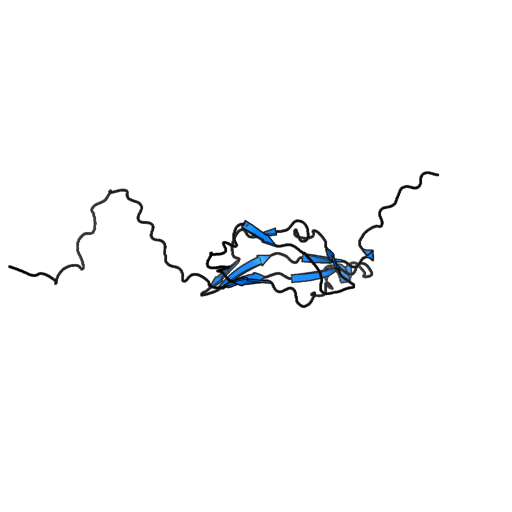 O O . LYS A 1 68 ? -12.673 -4.905 14.435 1.00 87.31 68 LYS A O 1
ATOM 500 N N . TYR A 1 69 ? -13.952 -6.346 13.305 1.00 89.38 69 TYR A N 1
ATOM 501 C CA . TYR A 1 69 ? -13.883 -7.405 14.305 1.00 89.38 69 TYR A CA 1
ATOM 502 C C . TYR A 1 69 ? -13.276 -8.669 13.708 1.00 89.38 69 TYR A C 1
ATOM 504 O O . TYR A 1 69 ? -13.778 -9.205 12.726 1.00 89.38 69 TYR A O 1
ATOM 512 N N . VAL A 1 70 ? -12.231 -9.187 14.349 1.00 90.00 70 VAL A N 1
ATOM 513 C CA . VAL A 1 70 ? -11.618 -10.477 14.013 1.00 90.00 70 VAL A CA 1
ATOM 514 C C . VAL A 1 70 ? -11.703 -11.362 15.248 1.00 90.00 70 VAL A C 1
ATOM 516 O O . VAL A 1 70 ? -11.219 -10.992 16.317 1.00 90.00 70 VAL A O 1
ATOM 519 N N . ASN A 1 71 ? -12.348 -12.525 15.125 1.00 92.31 71 ASN A N 1
ATOM 520 C CA . ASN A 1 71 ? -12.588 -13.454 16.240 1.00 92.31 71 ASN A CA 1
ATOM 521 C C . ASN A 1 71 ? -13.274 -12.790 17.453 1.00 92.31 71 ASN A C 1
ATOM 523 O O . ASN A 1 71 ? -12.909 -13.039 18.600 1.00 92.31 71 ASN A O 1
ATOM 527 N N . GLY A 1 72 ? -14.231 -11.890 17.199 1.00 89.81 72 GLY A N 1
ATOM 528 C CA . GLY A 1 72 ? -14.951 -11.149 18.243 1.00 89.81 72 GLY A CA 1
ATOM 529 C C . GLY A 1 72 ? -14.142 -10.036 18.923 1.00 89.81 72 GLY A C 1
ATOM 530 O O . GLY A 1 72 ? -14.662 -9.371 19.815 1.00 89.81 72 GLY A O 1
ATOM 531 N N . LYS A 1 73 ? -12.891 -9.799 18.508 1.00 90.00 73 LYS A N 1
ATOM 532 C CA . LYS A 1 73 ? -12.044 -8.722 19.026 1.00 90.00 73 LYS A CA 1
ATOM 533 C C . LYS A 1 73 ? -11.991 -7.557 18.047 1.00 90.00 73 LYS A C 1
ATOM 535 O O . LYS A 1 73 ? -11.717 -7.750 16.865 1.00 90.00 73 LYS A O 1
ATOM 540 N N . GLU A 1 74 ? -12.205 -6.353 18.567 1.00 88.88 74 GLU A N 1
ATOM 541 C CA . GLU A 1 74 ? -12.079 -5.120 17.794 1.00 88.88 74 GLU A CA 1
ATOM 542 C C . GLU A 1 74 ? -10.630 -4.900 17.320 1.00 88.88 74 GLU A C 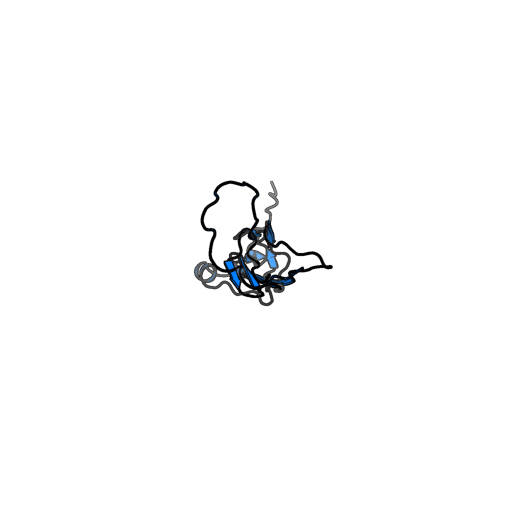1
ATOM 544 O O . GLU A 1 74 ? -9.668 -4.990 18.094 1.00 88.88 74 GLU A O 1
ATOM 549 N N . VAL A 1 75 ? -10.479 -4.580 16.039 1.00 90.00 75 VAL A N 1
ATOM 550 C CA . VAL A 1 75 ? -9.229 -4.227 15.376 1.00 90.00 75 VAL A CA 1
ATOM 551 C C . VAL A 1 75 ? -9.036 -2.716 15.460 1.00 90.00 75 VAL A C 1
ATOM 553 O O . VAL A 1 75 ? -9.697 -1.940 14.772 1.00 90.00 75 VAL A O 1
ATOM 556 N N . LYS A 1 76 ? -8.062 -2.281 16.263 1.00 88.88 76 LYS A N 1
ATOM 557 C CA . LYS A 1 76 ? -7.599 -0.888 16.261 1.00 88.88 76 LYS A CA 1
ATOM 558 C C . LYS A 1 76 ? -6.574 -0.695 15.150 1.00 88.88 76 LYS A C 1
ATOM 560 O O . LYS A 1 76 ? -5.401 -0.996 15.341 1.00 88.88 76 LYS A O 1
ATOM 565 N N . ALA A 1 77 ? -7.016 -0.181 14.003 1.00 90.19 77 ALA A N 1
ATOM 566 C CA . ALA A 1 77 ? -6.130 0.065 12.863 1.00 90.19 77 ALA A CA 1
ATOM 567 C C . ALA A 1 77 ? -5.057 1.130 13.139 1.00 90.19 77 ALA A C 1
ATOM 569 O O . ALA A 1 77 ? -3.982 1.085 12.545 1.00 90.19 77 ALA A O 1
ATOM 570 N N . THR A 1 78 ? -5.307 2.072 14.054 1.00 90.06 78 THR A N 1
ATOM 571 C CA . THR A 1 78 ? -4.282 3.029 14.481 1.00 90.06 78 THR A CA 1
ATOM 572 C C . THR A 1 78 ? -3.103 2.294 15.115 1.00 90.06 78 THR A C 1
ATOM 574 O O . THR A 1 78 ? -3.233 1.621 16.135 1.00 90.06 78 THR A O 1
ATOM 577 N N . GLY A 1 79 ? -1.931 2.459 14.515 1.00 90.31 79 GLY A N 1
ATOM 578 C CA . GLY A 1 79 ? -0.695 1.798 14.898 1.00 90.31 79 GLY A CA 1
ATOM 579 C C . GLY A 1 79 ? -0.382 0.520 14.122 1.00 90.31 79 GLY A C 1
ATOM 580 O O . GLY A 1 79 ? 0.741 0.030 14.251 1.00 90.31 79 GLY A O 1
ATOM 581 N N . CYS A 1 80 ? -1.306 0.017 13.297 1.00 92.88 80 CYS A N 1
ATOM 582 C CA . CYS A 1 80 ? -1.028 -1.061 12.350 1.00 92.88 80 CYS A CA 1
ATOM 583 C C . CYS A 1 80 ? -0.061 -0.599 11.256 1.00 92.88 80 CYS A C 1
ATOM 585 O O . CYS A 1 80 ? -0.014 0.580 10.907 1.00 92.88 80 CYS A O 1
ATOM 587 N N . TRP A 1 81 ? 0.680 -1.552 10.696 1.00 94.56 81 TRP A N 1
ATOM 588 C CA . TRP A 1 81 ? 1.613 -1.327 9.598 1.00 94.56 81 TRP A CA 1
ATOM 589 C C . TRP A 1 81 ? 1.044 -1.887 8.300 1.00 94.56 81 TRP A C 1
ATOM 591 O O . TRP A 1 81 ? 0.504 -2.993 8.284 1.00 94.56 81 TRP A O 1
ATOM 601 N N . VAL A 1 82 ? 1.193 -1.138 7.215 1.00 94.75 82 VAL A N 1
ATOM 602 C CA . VAL A 1 82 ? 0.804 -1.550 5.864 1.00 94.75 82 VAL A CA 1
ATOM 603 C C . VAL A 1 82 ? 2.063 -1.600 5.016 1.00 94.75 82 VAL A C 1
ATOM 605 O O . VAL A 1 82 ? 2.802 -0.622 4.975 1.00 94.75 82 VAL A O 1
ATOM 608 N N . ARG A 1 83 ? 2.318 -2.732 4.361 1.00 95.06 83 ARG A N 1
ATOM 609 C CA . ARG A 1 83 ? 3.515 -2.960 3.544 1.00 95.06 83 ARG A CA 1
ATOM 610 C C . ARG A 1 83 ? 3.217 -3.881 2.368 1.00 95.06 83 ARG A C 1
ATOM 612 O O . ARG A 1 83 ? 2.241 -4.633 2.393 1.00 95.06 83 ARG A O 1
ATOM 619 N N . LEU A 1 84 ? 4.091 -3.849 1.376 1.00 94.38 84 LEU A N 1
ATOM 620 C CA . LEU A 1 84 ? 4.165 -4.812 0.292 1.00 94.38 84 LEU A CA 1
ATOM 621 C C . LEU A 1 84 ? 4.551 -6.195 0.830 1.00 94.38 84 LEU A C 1
ATOM 623 O O . LEU A 1 84 ? 5.365 -6.336 1.746 1.00 94.38 84 LEU A O 1
ATOM 627 N N . 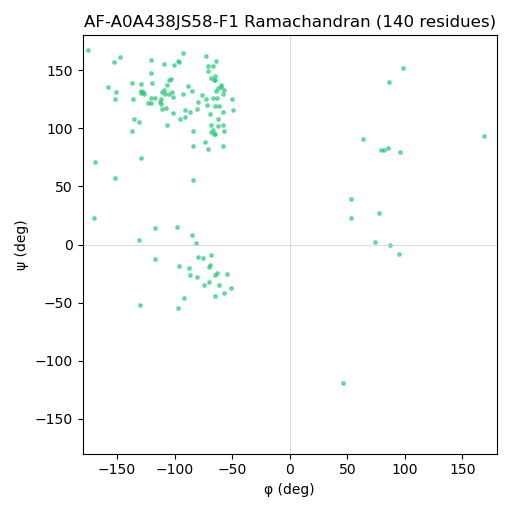VAL A 1 85 ? 3.929 -7.223 0.252 1.00 92.69 85 VAL A N 1
ATOM 628 C CA . VAL A 1 85 ? 4.151 -8.630 0.618 1.00 92.69 85 VAL A CA 1
ATOM 629 C C . VAL A 1 85 ? 4.422 -9.459 -0.629 1.00 92.69 85 VAL A C 1
ATOM 631 O O . VAL A 1 85 ? 5.413 -10.176 -0.683 1.00 92.69 85 VAL A O 1
ATOM 634 N N . SER A 1 86 ? 3.545 -9.363 -1.627 1.00 91.38 86 SER A N 1
ATOM 635 C CA . SER A 1 86 ? 3.716 -10.001 -2.932 1.00 91.38 86 SER A CA 1
ATOM 636 C C . SER A 1 86 ? 2.979 -9.223 -4.022 1.00 91.38 86 SER A C 1
ATOM 638 O O . SER A 1 86 ? 2.065 -8.439 -3.733 1.00 91.38 86 SER A O 1
ATOM 640 N N . SER A 1 87 ? 3.418 -9.407 -5.266 1.00 90.81 87 SER A N 1
ATOM 641 C CA . SER A 1 87 ? 2.773 -8.861 -6.457 1.00 90.81 87 SER A CA 1
ATOM 642 C C . SER A 1 87 ? 2.033 -9.971 -7.193 1.00 90.81 87 SER A C 1
ATOM 644 O O . SER A 1 87 ? 2.520 -11.096 -7.282 1.00 90.81 87 SER A O 1
ATOM 646 N N . SER A 1 88 ? 0.861 -9.651 -7.739 1.00 91.31 88 SER A N 1
ATOM 647 C CA . SER A 1 88 ? 0.146 -10.533 -8.666 1.00 91.31 88 SER A CA 1
ATOM 648 C C . SER A 1 88 ? 0.703 -10.471 -10.091 1.00 91.31 88 SER A C 1
ATOM 650 O O . SER A 1 88 ? 0.286 -11.260 -10.934 1.00 91.31 88 SER A O 1
ATOM 652 N N . ASP A 1 89 ? 1.583 -9.509 -10.380 1.00 90.50 89 ASP A N 1
ATOM 653 C CA . ASP A 1 89 ? 2.269 -9.395 -11.663 1.00 90.50 89 ASP A CA 1
ATOM 654 C C . ASP A 1 89 ? 3.596 -10.173 -11.599 1.00 90.50 89 ASP A C 1
ATOM 656 O O . ASP A 1 89 ? 4.471 -9.801 -10.814 1.00 90.50 89 ASP A O 1
ATOM 660 N N . PRO A 1 90 ? 3.776 -11.242 -12.398 1.00 88.88 90 PRO A N 1
ATOM 661 C CA . PRO A 1 90 ? 4.990 -12.056 -12.357 1.00 88.88 90 PRO A CA 1
ATOM 662 C C . PRO A 1 90 ? 6.229 -11.330 -12.896 1.00 88.88 90 PRO A C 1
ATOM 664 O O . PRO A 1 90 ? 7.344 -11.770 -12.632 1.00 88.88 90 PRO A O 1
ATOM 667 N N . THR A 1 91 ? 6.049 -10.246 -13.652 1.00 87.81 91 THR A N 1
ATOM 668 C CA . THR A 1 91 ? 7.139 -9.448 -14.232 1.00 87.81 91 THR A CA 1
ATOM 669 C C . THR A 1 91 ? 7.500 -8.234 -13.383 1.00 87.81 91 THR A C 1
ATOM 671 O O . THR A 1 91 ? 8.595 -7.698 -13.523 1.00 87.81 91 THR A O 1
ATOM 674 N N . CYS A 1 92 ? 6.603 -7.823 -12.484 1.00 89.31 92 CYS A N 1
ATOM 675 C CA . CYS A 1 92 ? 6.763 -6.653 -11.633 1.00 89.31 92 CYS A CA 1
ATOM 676 C C . CYS A 1 92 ? 6.506 -7.014 -10.171 1.00 89.31 92 CYS A C 1
ATOM 678 O O . CYS A 1 92 ? 5.444 -6.736 -9.604 1.00 89.31 92 CYS A O 1
ATOM 680 N N . ASN A 1 93 ? 7.475 -7.711 -9.584 1.00 91.00 93 ASN A N 1
ATOM 681 C CA . ASN A 1 93 ? 7.361 -8.389 -8.297 1.00 91.00 93 ASN A CA 1
ATOM 682 C C . ASN A 1 93 ? 8.506 -8.093 -7.322 1.00 91.00 93 ASN A C 1
ATOM 684 O O . ASN A 1 93 ? 8.489 -8.638 -6.218 1.00 91.00 93 ASN A O 1
ATOM 688 N N . ILE A 1 94 ? 9.443 -7.208 -7.668 1.00 91.44 94 ILE A N 1
ATOM 689 C CA . ILE A 1 94 ? 10.503 -6.779 -6.751 1.00 91.44 94 ILE A CA 1
ATOM 690 C C . ILE A 1 94 ? 9.996 -5.610 -5.897 1.00 91.44 94 ILE A C 1
ATOM 692 O O . ILE A 1 94 ? 9.648 -4.564 -6.444 1.00 91.44 94 ILE A O 1
ATOM 696 N N . PRO A 1 95 ? 9.839 -5.765 -4.570 1.00 92.88 95 PRO A N 1
ATOM 697 C CA . PRO A 1 95 ? 9.274 -4.714 -3.733 1.00 92.88 95 PRO A CA 1
ATOM 698 C C . PRO A 1 95 ? 10.293 -3.600 -3.489 1.00 92.88 95 PRO A C 1
ATOM 700 O O . PRO A 1 95 ? 11.389 -3.847 -2.987 1.00 92.88 95 PRO A O 1
ATOM 703 N N . THR A 1 96 ? 9.889 -2.357 -3.735 1.00 91.50 96 THR A N 1
ATOM 704 C CA . THR A 1 96 ? 10.686 -1.178 -3.370 1.00 91.50 96 THR A CA 1
ATOM 705 C C . THR A 1 96 ? 10.295 -0.648 -1.994 1.00 91.50 96 THR A C 1
ATOM 707 O O . THR A 1 96 ? 9.216 -0.952 -1.477 1.00 91.50 96 THR A O 1
ATOM 710 N N . ASP A 1 97 ? 11.145 0.203 -1.418 1.00 93.69 97 ASP A N 1
ATOM 711 C CA . ASP A 1 97 ? 10.816 0.926 -0.186 1.00 93.69 97 ASP A CA 1
ATOM 712 C C . ASP A 1 97 ? 10.322 2.364 -0.409 1.00 93.69 97 ASP A C 1
ATOM 714 O O . ASP A 1 97 ? 10.230 3.158 0.528 1.00 93.69 97 ASP A O 1
ATOM 718 N N . PHE A 1 98 ? 9.947 2.718 -1.642 1.00 90.75 98 PHE A N 1
ATOM 719 C CA . PHE A 1 98 ? 9.310 4.005 -1.911 1.00 90.75 98 PHE A CA 1
ATOM 720 C C . PHE A 1 98 ? 8.042 4.164 -1.064 1.00 90.75 98 PHE A C 1
ATOM 722 O O . PHE A 1 98 ? 7.226 3.245 -0.974 1.00 90.75 98 PHE A O 1
ATOM 729 N N . ALA A 1 99 ? 7.909 5.331 -0.425 1.00 92.62 99 ALA A N 1
ATOM 730 C CA . ALA A 1 99 ? 6.853 5.639 0.540 1.00 92.62 99 ALA A CA 1
ATOM 731 C C . ALA A 1 99 ? 6.725 4.623 1.698 1.00 92.62 99 ALA A C 1
ATOM 733 O O . ALA A 1 99 ? 5.663 4.523 2.302 1.00 92.62 99 ALA A O 1
ATOM 734 N N . GLY A 1 100 ? 7.785 3.873 2.020 1.00 95.12 100 GLY A N 1
ATOM 735 C CA . GLY A 1 100 ? 7.747 2.818 3.033 1.00 95.12 100 GLY A CA 1
ATOM 736 C C . GLY A 1 100 ? 7.085 1.531 2.541 1.00 95.12 100 GLY A C 1
ATOM 737 O O . GLY A 1 100 ? 6.501 0.798 3.334 1.00 95.12 100 GLY A O 1
ATOM 738 N N . GLY A 1 101 ? 7.118 1.250 1.236 1.00 94.00 101 GLY A N 1
ATOM 739 C CA . GLY A 1 101 ? 6.508 0.052 0.663 1.00 94.00 101 GLY A CA 1
ATOM 740 C C . GLY A 1 101 ? 7.028 -1.254 1.274 1.00 94.00 101 GLY A C 1
ATOM 741 O O . GLY A 1 101 ? 6.228 -2.140 1.572 1.00 94.00 101 GLY A O 1
ATOM 742 N N . ARG A 1 102 ? 8.336 -1.387 1.525 1.00 94.62 102 ARG A N 1
ATOM 743 C CA . ARG A 1 102 ? 8.960 -2.621 2.039 1.00 94.62 102 ARG A CA 1
ATOM 744 C C . ARG A 1 102 ? 9.040 -2.623 3.564 1.00 94.62 102 ARG A C 1
ATOM 746 O O . ARG A 1 102 ? 8.691 -3.626 4.191 1.00 94.62 102 ARG A O 1
ATOM 753 N N . SER A 1 103 ? 9.475 -1.513 4.150 1.00 96.00 103 SER A N 1
ATOM 754 C CA . SER A 1 103 ? 9.593 -1.294 5.598 1.00 96.00 103 SER A CA 1
ATOM 755 C C . SER A 1 103 ? 8.227 -1.182 6.283 1.00 96.00 103 SER A C 1
ATOM 757 O O . SER A 1 103 ? 8.043 -1.656 7.406 1.00 96.00 103 SER A O 1
ATOM 759 N N . GLY A 1 104 ? 7.243 -0.651 5.565 1.00 95.62 104 GLY A N 1
ATOM 760 C CA . GLY A 1 104 ? 5.867 -0.462 5.987 1.00 95.62 104 GLY A CA 1
ATOM 761 C C . GLY A 1 104 ? 5.567 0.954 6.468 1.00 95.62 104 GLY A C 1
ATOM 762 O O 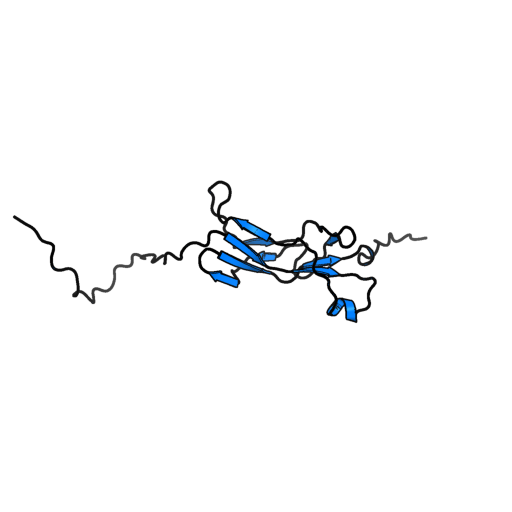. GLY A 1 104 ? 6.403 1.649 7.041 1.00 95.62 104 GLY A O 1
ATOM 763 N N . VAL A 1 105 ? 4.308 1.352 6.313 1.00 95.56 105 VAL A N 1
ATOM 764 C CA . VAL A 1 105 ? 3.770 2.620 6.812 1.00 95.56 105 VAL A CA 1
ATOM 765 C C . VAL A 1 105 ? 2.851 2.361 7.988 1.00 95.56 105 VAL A C 1
ATOM 767 O O . VAL A 1 105 ? 1.917 1.560 7.908 1.00 95.56 105 VAL A O 1
ATOM 770 N N . LYS A 1 106 ? 3.087 3.080 9.085 1.00 95.62 106 LYS A N 1
ATOM 771 C CA . LYS A 1 106 ? 2.230 3.034 10.265 1.00 95.62 106 LYS A CA 1
ATOM 772 C C . LYS A 1 106 ? 0.991 3.904 10.060 1.00 95.62 106 LYS A C 1
ATOM 774 O O . LYS A 1 106 ? 1.096 5.113 9.857 1.00 95.62 106 LYS A O 1
ATOM 779 N N . LEU A 1 107 ? -0.190 3.310 10.186 1.00 94.31 107 LEU A N 1
ATOM 780 C CA . LEU A 1 107 ? -1.460 4.027 10.143 1.00 94.31 107 LEU A CA 1
ATOM 781 C C . LEU A 1 107 ? -1.606 4.887 11.402 1.00 94.31 107 LEU A C 1
ATOM 783 O O . LEU A 1 107 ? -1.733 4.363 12.506 1.00 94.31 107 LEU A O 1
ATOM 787 N N . GLN A 1 108 ? -1.568 6.210 11.254 1.00 91.12 108 GLN A N 1
ATOM 788 C CA . GLN A 1 108 ? -1.663 7.127 12.396 1.00 91.12 108 GLN A CA 1
ATOM 789 C C . GLN A 1 108 ? -3.078 7.661 12.602 1.00 91.12 108 GLN A C 1
ATOM 791 O O . GLN A 1 108 ? -3.636 7.546 13.690 1.00 91.12 108 GLN A O 1
ATOM 796 N N . ARG A 1 109 ? -3.662 8.249 11.556 1.00 91.31 109 ARG A N 1
ATOM 797 C CA . ARG A 1 109 ? -4.985 8.870 11.606 1.00 91.31 109 ARG A CA 1
ATOM 798 C C . ARG A 1 109 ? -5.796 8.500 10.367 1.00 91.31 109 ARG A C 1
ATOM 800 O O . ARG A 1 109 ? -5.222 8.474 9.275 1.00 91.31 109 ARG A O 1
ATOM 807 N N . PRO A 1 110 ? -7.097 8.213 10.515 1.00 92.50 110 PRO A N 1
ATOM 808 C CA . PRO A 1 110 ? -7.962 7.990 9.371 1.00 92.50 110 PRO A CA 1
ATOM 809 C C . PRO A 1 110 ? -8.080 9.274 8.549 1.00 92.50 110 PRO A C 1
ATOM 811 O O . PRO A 1 110 ? -8.061 10.387 9.079 1.00 92.50 110 PRO A O 1
ATOM 814 N N . THR A 1 111 ? -8.175 9.113 7.236 1.00 92.50 111 THR A N 1
ATOM 815 C CA . THR A 1 111 ? -8.380 10.214 6.290 1.00 92.50 111 THR A CA 1
ATOM 816 C C . THR A 1 111 ? -9.852 10.532 6.108 1.00 92.50 111 THR A C 1
ATOM 818 O O . THR A 1 111 ? -10.196 11.666 5.782 1.00 92.50 111 THR A O 1
ATOM 821 N N . TRP A 1 112 ? -10.722 9.548 6.327 1.00 87.44 112 TRP A N 1
ATOM 822 C CA . TRP A 1 112 ? -12.161 9.720 6.238 1.00 87.44 112 TRP A CA 1
ATOM 823 C C . TRP A 1 112 ? -12.858 8.742 7.178 1.00 87.44 112 TRP A C 1
ATOM 825 O O . TRP A 1 112 ? -12.547 7.553 7.180 1.00 87.44 112 TRP A O 1
ATOM 835 N N . ILE A 1 113 ? -13.788 9.249 7.978 1.00 89.00 113 ILE A N 1
ATOM 836 C CA . ILE A 1 113 ? -14.676 8.445 8.815 1.00 89.00 113 ILE A CA 1
ATOM 837 C C . ILE A 1 113 ? -16.088 8.827 8.405 1.00 89.00 113 ILE A C 1
ATOM 839 O O . ILE A 1 113 ? -16.449 10.005 8.462 1.00 89.00 113 ILE A O 1
ATOM 843 N N . TYR A 1 114 ? -16.872 7.855 7.959 1.00 82.44 114 TYR A N 1
ATOM 844 C CA . TYR A 1 114 ? -18.254 8.091 7.578 1.00 82.44 114 TYR A CA 1
ATOM 845 C C . TYR A 1 114 ? -19.087 6.837 7.785 1.00 82.44 114 TYR A C 1
ATOM 847 O O . TYR A 1 114 ? -18.775 5.789 7.220 1.00 82.44 114 TYR A O 1
ATOM 855 N N . ARG A 1 115 ? -20.173 6.979 8.554 1.00 85.19 115 ARG A N 1
ATOM 856 C CA . ARG A 1 115 ? -21.080 5.884 8.921 1.00 85.19 115 ARG A CA 1
ATOM 857 C C . ARG A 1 115 ? -20.300 4.646 9.374 1.00 85.19 115 ARG A C 1
ATOM 859 O O . ARG A 1 115 ? -19.527 4.705 10.320 1.00 85.19 115 ARG A O 1
ATOM 866 N N . ASP A 1 116 ? -20.471 3.548 8.654 1.00 85.00 116 ASP A N 1
ATOM 867 C CA . ASP A 1 116 ? -19.922 2.236 8.925 1.00 85.00 116 ASP A CA 1
ATOM 868 C C . ASP A 1 116 ? -18.488 2.050 8.383 1.00 85.00 116 ASP A C 1
ATOM 870 O O . ASP A 1 116 ? -17.961 0.940 8.418 1.00 85.00 116 ASP A O 1
ATOM 874 N N . GLN A 1 117 ? -17.833 3.107 7.886 1.00 88.69 117 GLN A N 1
ATOM 875 C CA . GLN A 1 117 ? -16.529 3.016 7.225 1.00 88.69 117 GLN A CA 1
ATOM 876 C C . GLN A 1 117 ? -15.485 3.958 7.820 1.00 88.69 117 GLN A C 1
ATOM 878 O O . GLN A 1 117 ? -15.668 5.173 7.919 1.00 88.69 117 GLN A O 1
ATOM 883 N N . THR A 1 118 ? -14.326 3.386 8.141 1.00 90.94 118 THR A N 1
ATOM 884 C CA . THR A 1 118 ? -13.108 4.133 8.459 1.00 90.94 118 THR A CA 1
ATOM 885 C C . THR A 1 118 ? -12.089 3.900 7.359 1.00 90.94 118 THR A C 1
ATOM 887 O O . THR A 1 118 ? -11.681 2.769 7.104 1.00 90.94 118 THR A O 1
ATOM 890 N N . LYS A 1 119 ? -11.652 4.971 6.703 1.00 92.75 119 LYS A N 1
ATOM 891 C CA . LYS A 1 119 ? -10.662 4.924 5.634 1.00 92.75 119 LYS A CA 1
ATOM 892 C C . LYS A 1 119 ? -9.340 5.518 6.096 1.00 92.75 119 LYS A C 1
ATOM 894 O O . LYS A 1 119 ? -9.291 6.626 6.624 1.00 92.75 119 LYS A O 1
ATOM 899 N N . TYR A 1 120 ? -8.266 4.800 5.813 1.00 93.75 120 TYR A N 1
ATOM 900 C CA . TYR A 1 120 ? -6.894 5.279 5.888 1.00 93.75 120 TYR A CA 1
ATOM 901 C C . TYR A 1 120 ? -6.351 5.366 4.466 1.00 93.75 120 TYR A C 1
ATOM 903 O O . TYR A 1 120 ? -6.501 4.416 3.702 1.00 93.75 120 TYR A O 1
ATOM 911 N N . THR A 1 121 ? -5.742 6.488 4.094 1.00 93.06 121 THR A N 1
ATOM 912 C CA . THR A 1 121 ? -5.048 6.611 2.806 1.00 93.06 121 THR A CA 1
ATOM 913 C C . THR A 1 121 ? -3.550 6.562 3.056 1.00 93.06 121 THR A C 1
ATOM 915 O O . THR A 1 121 ? -3.059 7.303 3.906 1.00 93.06 121 THR A O 1
ATOM 918 N N . VAL A 1 122 ? -2.847 5.709 2.321 1.00 93.56 122 VAL A N 1
ATOM 919 C CA . VAL A 1 122 ? -1.384 5.682 2.251 1.00 93.56 122 VAL A CA 1
ATOM 920 C C . VAL A 1 122 ? -0.926 6.181 0.885 1.00 93.56 122 VAL A C 1
ATOM 922 O O . VAL A 1 122 ? -1.678 6.118 -0.096 1.00 93.56 122 VAL A O 1
ATOM 925 N N . ASP A 1 123 ? 0.303 6.681 0.833 1.00 92.75 123 ASP A N 1
ATOM 926 C CA . ASP A 1 123 ? 0.948 7.036 -0.426 1.00 92.75 123 ASP A CA 1
ATOM 927 C C . ASP A 1 123 ? 1.161 5.788 -1.305 1.00 92.75 123 ASP A C 1
ATOM 929 O O . ASP A 1 123 ? 1.139 4.660 -0.802 1.00 92.75 123 ASP A O 1
ATOM 933 N N . PRO A 1 124 ? 1.318 5.950 -2.631 1.00 91.62 124 PRO A N 1
ATOM 934 C CA . PRO A 1 124 ? 1.498 4.818 -3.527 1.00 91.62 124 PRO A CA 1
ATOM 935 C C . PRO A 1 124 ? 2.738 3.990 -3.183 1.00 91.62 124 PRO A C 1
ATOM 937 O O . PRO A 1 124 ? 3.813 4.541 -2.952 1.00 91.62 124 PRO A O 1
ATOM 940 N N . PHE A 1 125 ? 2.594 2.669 -3.224 1.00 93.50 125 PHE A N 1
ATOM 941 C CA . PHE A 1 125 ? 3.706 1.727 -3.132 1.00 93.50 125 PHE A CA 1
ATOM 942 C C . PHE A 1 125 ? 4.089 1.220 -4.516 1.00 93.50 125 PHE A C 1
ATOM 944 O O . PHE A 1 125 ? 3.254 1.175 -5.424 1.00 93.50 125 PHE A O 1
ATOM 951 N N . TYR A 1 126 ? 5.344 0.803 -4.666 1.00 91.75 126 TYR A N 1
ATOM 952 C CA . TYR A 1 126 ? 5.891 0.445 -5.967 1.00 91.75 126 TYR A CA 1
ATOM 953 C C . TYR A 1 126 ? 6.566 -0.924 -5.939 1.00 91.75 126 TYR A C 1
ATOM 955 O O . TYR A 1 126 ? 7.383 -1.211 -5.060 1.00 91.75 126 TYR A O 1
ATOM 963 N N . TYR A 1 127 ? 6.235 -1.744 -6.929 1.00 92.19 127 TYR A N 1
ATOM 964 C CA . TYR A 1 127 ? 7.075 -2.857 -7.353 1.00 92.19 127 TYR A CA 1
ATOM 965 C C . TYR A 1 127 ? 7.908 -2.435 -8.558 1.00 92.19 127 TYR A C 1
ATOM 967 O O . TYR A 1 127 ? 7.528 -1.520 -9.291 1.00 92.19 127 TYR A O 1
ATOM 975 N N . THR A 1 128 ? 9.011 -3.130 -8.779 1.00 90.31 128 THR A N 1
ATOM 976 C CA . THR A 1 128 ? 9.880 -2.981 -9.939 1.00 90.31 128 THR A CA 1
ATOM 977 C C . THR A 1 128 ? 9.999 -4.286 -10.716 1.00 90.31 128 THR A C 1
ATOM 979 O O . THR A 1 128 ? 9.750 -5.383 -10.201 1.00 90.31 128 THR A O 1
ATOM 982 N N . THR A 1 129 ? 10.384 -4.157 -11.982 1.00 88.25 129 THR A N 1
ATOM 983 C CA . THR A 1 129 ? 10.915 -5.271 -12.775 1.00 88.25 129 THR A CA 1
ATOM 984 C C . THR A 1 129 ? 12.319 -5.663 -12.288 1.00 88.25 129 THR A C 1
ATOM 986 O O . THR A 1 129 ? 13.045 -4.778 -11.832 1.00 88.25 129 THR A O 1
ATOM 989 N N . PRO A 1 130 ? 12.774 -6.916 -12.474 1.00 82.12 130 PRO A N 1
ATOM 990 C CA . PRO A 1 130 ? 14.108 -7.358 -12.054 1.00 82.12 130 PRO A CA 1
ATOM 991 C C . PRO A 1 130 ? 15.301 -6.556 -12.568 1.00 82.12 130 PRO A C 1
ATOM 993 O O . PRO A 1 130 ? 16.326 -6.505 -11.910 1.00 82.12 130 PRO A O 1
ATOM 996 N N . LEU A 1 131 ? 15.160 -5.881 -13.707 1.00 72.31 131 LEU A N 1
ATOM 997 C CA . LEU A 1 131 ? 16.221 -5.051 -14.285 1.00 72.31 131 LEU A CA 1
ATOM 998 C C . LEU A 1 131 ? 16.530 -3.781 -13.470 1.00 72.31 131 LEU A C 1
ATOM 1000 O O . LEU A 1 131 ? 17.477 -3.076 -13.797 1.00 72.31 131 LEU A O 1
ATOM 1004 N N . CYS A 1 132 ? 15.709 -3.460 -12.467 1.00 69.94 132 CYS A N 1
ATOM 1005 C CA . CYS A 1 132 ? 15.918 -2.317 -11.581 1.00 69.94 132 CYS A CA 1
ATOM 1006 C C . CYS A 1 132 ? 16.806 -2.641 -10.371 1.00 69.94 132 CYS A C 1
ATOM 1008 O O . CYS A 1 132 ? 17.288 -1.707 -9.737 1.00 69.94 132 CYS A O 1
ATOM 1010 N N . ASP A 1 133 ? 16.954 -3.921 -10.013 1.00 63.75 133 ASP A N 1
ATOM 1011 C CA . ASP A 1 133 ? 17.913 -4.321 -8.985 1.00 63.75 133 ASP A CA 1
ATOM 1012 C C . ASP A 1 133 ? 19.286 -4.370 -9.659 1.00 63.75 133 ASP A C 1
ATOM 1014 O O . ASP A 1 133 ? 19.497 -5.134 -10.605 1.00 63.75 133 ASP A O 1
ATOM 1018 N N . GLU A 1 134 ? 20.206 -3.513 -9.210 1.00 60.38 134 GLU A N 1
ATOM 1019 C CA . GLU A 1 134 ? 21.609 -3.641 -9.594 1.00 60.38 134 GLU A CA 1
ATOM 1020 C C . GLU A 1 134 ? 22.086 -5.032 -9.154 1.00 60.38 134 GLU A C 1
ATOM 1022 O O . GLU A 1 134 ? 21.828 -5.428 -8.012 1.00 60.38 134 GLU A O 1
ATOM 1027 N N . PRO A 1 135 ? 22.720 -5.817 -10.042 1.00 61.34 135 PRO A N 1
ATOM 1028 C CA . PRO A 1 135 ? 23.320 -7.067 -9.618 1.00 61.34 135 PRO A CA 1
ATOM 1029 C C . PRO A 1 135 ? 24.372 -6.752 -8.555 1.00 61.34 135 PRO A C 1
ATOM 1031 O O . PRO A 1 135 ? 25.157 -5.821 -8.730 1.00 61.34 135 PRO A O 1
ATOM 1034 N N . ASP A 1 136 ? 24.393 -7.530 -7.472 1.00 57.22 136 ASP A N 1
ATOM 1035 C CA . ASP A 1 136 ? 25.493 -7.489 -6.517 1.00 57.22 136 ASP A CA 1
ATOM 1036 C C . ASP A 1 136 ? 26.778 -7.808 -7.301 1.00 57.22 136 ASP A C 1
ATOM 1038 O O . ASP A 1 136 ? 27.008 -8.955 -7.696 1.00 57.22 136 ASP A O 1
ATOM 1042 N N . GLU A 1 137 ? 27.584 -6.792 -7.616 1.00 61.03 137 GLU A N 1
ATOM 1043 C CA . GLU A 1 137 ? 28.906 -7.002 -8.191 1.00 61.03 137 GLU A CA 1
ATOM 1044 C C . GLU A 1 137 ? 29.746 -7.702 -7.119 1.00 61.03 137 GLU A C 1
ATOM 1046 O O . GLU A 1 137 ? 30.310 -7.068 -6.227 1.00 61.03 137 GLU A O 1
ATOM 1051 N N . GLU A 1 138 ? 29.811 -9.036 -7.166 1.00 63.97 138 GLU A N 1
ATOM 1052 C CA . GLU A 1 138 ? 30.876 -9.750 -6.477 1.00 63.97 138 GLU A CA 1
ATOM 1053 C C . GLU A 1 138 ? 32.191 -9.300 -7.115 1.00 63.97 138 GLU A C 1
ATOM 1055 O O . GLU A 1 138 ? 32.543 -9.686 -8.230 1.00 63.97 138 GLU A O 1
ATOM 1060 N N . GLU A 1 139 ? 32.868 -8.407 -6.400 1.00 55.81 139 GLU A N 1
ATOM 1061 C CA . GLU A 1 139 ? 34.132 -7.772 -6.737 1.00 55.81 139 GLU A CA 1
ATOM 1062 C C . GLU A 1 139 ? 35.213 -8.850 -6.954 1.00 55.81 139 GLU A C 1
ATOM 1064 O O . GLU A 1 139 ? 35.960 -9.228 -6.045 1.00 55.81 139 GLU A O 1
ATOM 1069 N N . SER A 1 140 ? 35.285 -9.411 -8.165 1.00 59.66 140 SER A N 1
ATOM 1070 C CA . SER A 1 140 ? 36.319 -10.377 -8.526 1.00 59.66 140 SER A CA 1
ATOM 1071 C C . SER A 1 140 ? 37.640 -9.631 -8.709 1.00 59.66 140 SER A C 1
ATOM 1073 O O . SER A 1 140 ? 37.976 -9.176 -9.802 1.00 59.66 140 SER A O 1
ATOM 1075 N N . ASN A 1 141 ? 38.382 -9.484 -7.613 1.00 55.66 141 ASN A N 1
ATOM 1076 C CA . ASN A 1 141 ? 39.772 -9.047 -7.625 1.00 55.66 141 ASN A CA 1
ATOM 1077 C C . ASN A 1 141 ? 40.621 -10.077 -8.393 1.00 55.66 141 ASN A C 1
ATOM 1079 O O . ASN A 1 141 ? 40.866 -11.174 -7.883 1.00 55.66 141 ASN A O 1
ATOM 1083 N N . TYR A 1 142 ? 41.073 -9.716 -9.595 1.00 53.25 142 TYR A N 1
ATOM 1084 C CA . TYR A 1 142 ? 42.141 -10.398 -10.332 1.00 53.25 142 TYR A CA 1
ATOM 1085 C C . TYR A 1 142 ? 43.113 -9.387 -10.934 1.00 53.25 142 TYR A C 1
ATOM 1087 O O . TYR A 1 142 ? 42.635 -8.380 -11.504 1.00 53.25 142 TYR A O 1
#

Secondary structure (DSSP, 8-state):
-----S--SS-----------------PPP-SEEEEE--EEEE-TTS-HHHHHH-PEEPTT--EEEESEETTEE---TT-EE-----S-SSS-EE--GGGTTT-EE--S-SEEETTEEEEE-PPEEEE-GGGSPP-------

pLDDT: mean 76.25, std 19.33, range [27.34, 96.0]